Protein AF-A0A2N0X5T4-F1 (afdb_monomer_lite)

Sequence (143 aa):
MRRGLRRVFVAVLAVCVLGAALWAGLAVRYRYHNRPLESFREELHARGRARVSDHFDAEEFVFACPYTEASYIHKRYGWDVNYMAAQHEGGPTELIMRKGDSFDTYAIGRRKLNLCDGVEGKIYSADAVVIKEGETARIEEEG

Radius of gyration: 20.75 Å; chains: 1; bounding box: 40×75×34 Å

Foldseek 3Di:
DVPVVVVVVVVVVVVVVVVVVVVVVVVVVVCVQCVLLVVQLVCCVVPQKGFQVVRDPAFKKAKDEQLRDQVNCCVQPVQNDDDCQHVDPFGFIKMWGDDPNDIDIGRNDTQQEAAPPPGHSDMATSRWMWGHDRSYIDIHHDD

pLDDT: mean 81.78, std 10.49, range [49.94, 95.0]

Secondary structure (DSSP, 8-state):
-HHHHHHHHHHHHHHHHHHHHHHHHHHHHHHHHHHHHHHHHHHHHHHSEEESTTTS--SEEEEE-TT--HHHHHHHH---------SSTTPPEEEEEEETTEEEEEEEESSSSB--TTTTT--EETTSEEEEETTEEEEE---

Organism: NCBI:txid161890

Structure (mmCIF, N/CA/C/O backbone):
data_AF-A0A2N0X5T4-F1
#
_entry.id   AF-A0A2N0X5T4-F1
#
loop_
_atom_site.group_PDB
_atom_site.id
_atom_site.type_symbol
_atom_site.label_atom_id
_atom_site.label_alt_id
_atom_site.label_comp_id
_atom_site.label_asym_id
_atom_site.label_entity_id
_atom_site.label_seq_id
_atom_site.pdbx_PDB_ins_code
_atom_site.Cartn_x
_atom_site.Cartn_y
_atom_site.Cartn_z
_atom_site.occupancy
_atom_site.B_iso_or_equiv
_atom_site.auth_seq_id
_atom_site.auth_comp_id
_atom_site.auth_asym_id
_atom_site.auth_atom_id
_atom_site.pdbx_PDB_model_num
ATOM 1 N N . MET A 1 1 ? -20.223 55.120 -11.304 1.00 49.94 1 MET A N 1
ATOM 2 C CA . MET A 1 1 ? -19.073 54.206 -11.079 1.00 49.94 1 MET A CA 1
ATOM 3 C C . MET A 1 1 ? -19.181 53.271 -9.858 1.00 49.94 1 MET A C 1
ATOM 5 O O . MET A 1 1 ? -18.643 52.178 -9.931 1.00 49.94 1 MET A O 1
ATOM 9 N N . ARG A 1 2 ? -19.901 53.590 -8.763 1.00 58.34 2 ARG A N 1
ATOM 10 C CA . ARG A 1 2 ? -19.901 52.759 -7.525 1.00 58.34 2 ARG A CA 1
ATOM 11 C C . ARG A 1 2 ? -20.613 51.387 -7.594 1.00 58.34 2 ARG A C 1
ATOM 13 O O . ARG A 1 2 ? -20.316 50.513 -6.790 1.00 58.34 2 ARG A O 1
ATOM 20 N N . ARG A 1 3 ? -21.547 51.167 -8.531 1.00 59.16 3 ARG A N 1
ATOM 21 C CA . ARG A 1 3 ? -22.338 49.913 -8.610 1.00 59.16 3 ARG A CA 1
ATOM 22 C C . ARG A 1 3 ? -21.639 48.768 -9.364 1.00 59.16 3 ARG A C 1
ATOM 24 O O . ARG A 1 3 ? -21.921 47.612 -9.071 1.00 59.16 3 ARG A O 1
ATOM 31 N N . GLY A 1 4 ? -20.718 49.077 -10.284 1.00 62.59 4 GLY A N 1
ATOM 32 C CA . GLY A 1 4 ? -19.946 48.072 -11.031 1.00 62.59 4 GLY A CA 1
ATOM 33 C C . GLY A 1 4 ? -18.885 47.387 -10.167 1.00 62.59 4 GLY A C 1
ATOM 34 O O . GLY A 1 4 ? -18.819 46.163 -10.136 1.00 62.59 4 GLY A O 1
ATOM 35 N N . LEU A 1 5 ? -18.149 48.170 -9.365 1.00 69.81 5 LEU A N 1
ATOM 36 C CA . LEU A 1 5 ? -17.111 47.657 -8.460 1.00 69.81 5 LEU A CA 1
ATOM 37 C C . LEU A 1 5 ? -17.664 46.654 -7.435 1.00 69.81 5 LEU A C 1
ATOM 39 O O . LEU A 1 5 ? -17.034 45.643 -7.152 1.00 69.81 5 LEU A O 1
ATOM 43 N N . ARG A 1 6 ? -18.874 46.904 -6.914 1.00 75.06 6 ARG A N 1
ATOM 44 C CA . ARG A 1 6 ? -19.518 46.029 -5.923 1.00 75.06 6 ARG A CA 1
ATOM 45 C C . ARG A 1 6 ? -19.878 44.658 -6.503 1.00 75.06 6 ARG A C 1
ATOM 47 O O . ARG A 1 6 ? -19.743 43.665 -5.803 1.00 75.06 6 ARG A O 1
ATOM 54 N N . ARG A 1 7 ? -20.304 44.587 -7.770 1.00 77.81 7 ARG A N 1
ATOM 55 C CA . ARG A 1 7 ? -20.594 43.305 -8.439 1.00 77.81 7 ARG A CA 1
ATOM 56 C C . ARG A 1 7 ? -19.320 42.515 -8.722 1.00 77.81 7 ARG A C 1
ATOM 58 O O . ARG A 1 7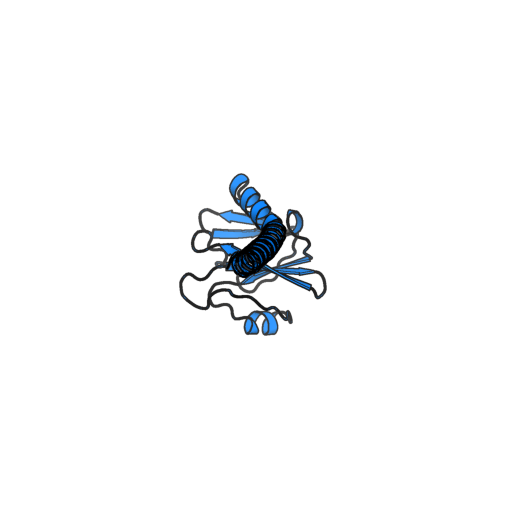 ? -19.306 41.315 -8.484 1.00 77.81 7 ARG A O 1
ATOM 65 N N . VAL A 1 8 ? -18.254 43.193 -9.153 1.00 81.12 8 VAL A N 1
ATOM 66 C CA . VAL A 1 8 ? -16.938 42.565 -9.356 1.00 81.12 8 VAL A CA 1
ATOM 67 C C . VAL A 1 8 ? -16.393 42.028 -8.034 1.00 81.12 8 VAL A C 1
ATOM 69 O O . VAL A 1 8 ? -15.975 40.880 -7.974 1.00 81.12 8 VAL A O 1
ATOM 72 N N . PHE A 1 9 ? -16.480 42.807 -6.954 1.00 83.06 9 PHE A N 1
ATOM 73 C CA . PHE A 1 9 ? -16.027 42.369 -5.634 1.00 83.06 9 PHE A CA 1
ATOM 74 C C . PHE A 1 9 ? -16.799 41.143 -5.127 1.00 83.06 9 PHE A C 1
ATOM 76 O O . PHE A 1 9 ? -16.191 40.195 -4.645 1.00 83.06 9 PHE A O 1
ATOM 83 N N . VAL A 1 10 ? -18.128 41.120 -5.287 1.00 85.56 10 VAL A N 1
ATOM 84 C CA . VAL A 1 10 ? -18.951 39.953 -4.923 1.00 85.56 10 VAL A CA 1
ATOM 85 C C . VAL A 1 10 ? -18.602 38.732 -5.777 1.00 85.56 10 VAL A C 1
ATOM 87 O O . VAL A 1 10 ? -18.505 37.636 -5.237 1.00 85.56 10 VAL A O 1
ATOM 90 N N . ALA A 1 11 ? -18.367 38.906 -7.080 1.00 84.88 11 ALA A N 1
ATOM 91 C CA . ALA A 1 11 ? -17.963 37.811 -7.960 1.00 84.88 11 ALA A CA 1
ATOM 92 C C . ALA A 1 11 ? -16.592 37.235 -7.566 1.00 84.88 11 ALA A C 1
ATOM 94 O O . ALA A 1 11 ? -16.446 36.019 -7.482 1.00 84.88 11 ALA A O 1
ATOM 95 N N . VAL A 1 12 ? -15.614 38.091 -7.252 1.00 87.19 12 VAL A N 1
ATOM 96 C CA . VAL A 1 12 ? -14.293 37.662 -6.762 1.00 87.19 12 VAL A CA 1
ATOM 97 C C . VAL A 1 12 ? -14.427 36.919 -5.435 1.00 87.19 12 VAL A C 1
ATOM 99 O O . VAL A 1 12 ? -13.876 35.832 -5.292 1.00 87.19 12 VAL A O 1
ATOM 102 N N . LEU A 1 13 ? -15.211 37.448 -4.490 1.00 88.81 13 LEU A N 1
ATOM 103 C CA . LEU A 1 13 ? -15.438 36.794 -3.202 1.00 88.81 13 LEU A CA 1
ATOM 104 C C . LEU A 1 13 ? -16.089 35.413 -3.379 1.00 88.81 13 LEU A C 1
ATOM 106 O O . LEU A 1 13 ? -15.659 34.448 -2.753 1.00 88.81 13 LEU A O 1
ATOM 110 N N . ALA A 1 14 ? -17.084 35.301 -4.264 1.00 87.75 14 ALA A N 1
ATOM 111 C CA . ALA A 1 14 ? -17.742 34.034 -4.572 1.00 87.75 14 ALA A CA 1
ATOM 112 C C . ALA A 1 14 ? -16.766 33.014 -5.180 1.00 87.75 14 ALA A C 1
ATOM 114 O O . ALA A 1 14 ? -16.757 31.860 -4.757 1.00 87.75 14 ALA A O 1
ATOM 115 N N . VAL A 1 15 ? -15.897 33.434 -6.107 1.00 89.69 15 VAL A N 1
ATOM 116 C CA . VAL A 1 15 ? -14.847 32.572 -6.676 1.00 89.69 15 VAL A CA 1
ATOM 117 C C . VAL A 1 15 ? -13.850 32.134 -5.603 1.00 89.69 15 VAL A C 1
ATOM 119 O O . VAL A 1 15 ? -13.494 30.960 -5.558 1.00 89.69 15 VAL A O 1
ATOM 122 N N . CYS A 1 16 ? -13.438 33.027 -4.701 1.00 89.31 16 CYS A N 1
ATOM 123 C CA . CYS A 1 16 ? -12.548 32.673 -3.595 1.00 89.31 16 CYS A CA 1
ATOM 124 C C . CYS A 1 16 ? -13.186 31.654 -2.640 1.00 89.31 16 CYS A C 1
ATOM 126 O O . CYS A 1 16 ? -12.515 30.705 -2.242 1.00 89.31 16 CYS A O 1
ATOM 128 N N . VAL A 1 17 ? -14.469 31.810 -2.299 1.00 88.75 17 VAL A N 1
ATOM 129 C CA . VAL A 1 17 ? -15.191 30.864 -1.430 1.00 88.75 17 VAL A CA 1
ATOM 130 C C . VAL A 1 17 ? -15.366 29.509 -2.115 1.00 88.75 17 VAL A C 1
ATOM 132 O O . VAL A 1 17 ? -15.097 28.482 -1.496 1.00 88.75 17 VAL A O 1
ATOM 135 N N . LEU A 1 18 ? -15.756 29.488 -3.393 1.00 88.50 18 LEU A N 1
ATOM 136 C CA . LEU A 1 18 ? -15.875 28.249 -4.170 1.00 88.50 18 LEU A CA 1
ATOM 137 C C . LEU A 1 18 ? -14.522 27.549 -4.321 1.00 88.50 18 LEU A C 1
ATOM 139 O O . LEU A 1 18 ? -14.436 26.337 -4.139 1.00 88.50 18 LEU A O 1
ATOM 143 N N . GLY A 1 19 ? -13.460 28.313 -4.584 1.00 87.88 19 GLY A N 1
ATOM 144 C CA . GLY A 1 19 ? -12.092 27.810 -4.617 1.00 87.88 19 GLY A CA 1
ATOM 145 C C . GLY A 1 19 ? -11.686 27.204 -3.276 1.00 87.88 19 GLY A C 1
ATOM 146 O O . GLY A 1 19 ? -11.248 26.060 -3.235 1.00 87.88 19 GLY A O 1
ATOM 147 N N . ALA A 1 20 ? -11.886 27.920 -2.167 1.00 84.69 20 ALA A N 1
ATOM 148 C CA . ALA A 1 20 ? -11.562 27.428 -0.829 1.00 84.69 20 ALA A CA 1
ATOM 149 C C . ALA A 1 20 ? -12.349 26.159 -0.460 1.00 84.69 20 ALA A C 1
ATOM 151 O O . ALA A 1 20 ? -11.773 25.234 0.106 1.00 84.69 20 ALA A O 1
ATOM 152 N N . ALA A 1 21 ? -13.633 26.079 -0.820 1.00 84.25 21 ALA A N 1
ATOM 153 C CA . ALA A 1 21 ? -14.453 24.887 -0.607 1.00 84.25 21 ALA A CA 1
ATOM 154 C C . ALA A 1 21 ? -13.954 23.686 -1.429 1.00 84.25 21 ALA A C 1
ATOM 156 O O . ALA A 1 21 ? -13.863 22.579 -0.900 1.00 84.25 21 ALA A O 1
ATOM 157 N N . LEU A 1 22 ? -13.568 23.906 -2.691 1.00 87.81 22 LEU A N 1
ATOM 158 C CA . LEU A 1 22 ? -12.935 22.892 -3.540 1.00 87.81 22 LEU A CA 1
ATOM 159 C C . LEU A 1 22 ? -11.621 22.392 -2.934 1.00 87.81 22 LEU A C 1
ATOM 161 O O . LEU A 1 22 ? -11.435 21.184 -2.802 1.00 87.81 22 LEU A O 1
ATOM 165 N N . TRP A 1 23 ? -10.741 23.302 -2.511 1.00 83.38 23 TRP A N 1
ATOM 166 C CA . TRP A 1 23 ? -9.474 22.960 -1.859 1.00 83.38 23 TRP A CA 1
ATOM 167 C C . TRP A 1 23 ? -9.682 22.207 -0.544 1.00 83.38 23 TRP A C 1
ATOM 169 O O . TRP A 1 23 ? -8.997 21.216 -0.300 1.00 83.38 23 TRP A O 1
ATOM 179 N N . ALA A 1 24 ? -10.644 22.626 0.280 1.00 78.19 24 ALA A N 1
ATOM 180 C CA . ALA A 1 24 ? -10.992 21.936 1.517 1.00 78.19 24 ALA A CA 1
ATOM 181 C C . ALA A 1 24 ? -11.520 20.522 1.240 1.00 78.19 24 ALA A C 1
ATOM 183 O O . ALA A 1 24 ? -11.077 19.571 1.881 1.00 78.19 24 ALA A O 1
ATOM 184 N N . GLY A 1 25 ? -12.398 20.358 0.247 1.00 77.56 25 GLY A N 1
ATOM 185 C CA . GLY A 1 25 ? -12.878 19.046 -0.186 1.00 77.56 25 GLY A CA 1
ATOM 186 C C . GLY A 1 25 ? -11.747 18.143 -0.683 1.00 77.56 25 GLY A C 1
ATOM 187 O O . GLY A 1 25 ? -11.678 16.973 -0.301 1.00 77.56 25 GLY A O 1
ATOM 188 N N . LEU A 1 26 ? -10.816 18.693 -1.469 1.00 73.81 26 LEU A N 1
ATOM 189 C CA . LEU A 1 26 ? -9.643 17.966 -1.956 1.00 73.81 26 LEU A CA 1
ATOM 190 C C . LEU A 1 26 ? -8.723 17.539 -0.804 1.00 73.81 26 LEU A C 1
ATOM 192 O O . LEU A 1 26 ? -8.298 16.388 -0.754 1.00 73.81 26 LEU A O 1
ATOM 196 N N . ALA A 1 27 ? -8.452 18.441 0.141 1.00 70.31 27 ALA A N 1
ATOM 197 C CA . ALA A 1 27 ? -7.600 18.181 1.298 1.00 70.31 27 ALA A CA 1
ATOM 198 C C . ALA A 1 27 ? -8.207 17.126 2.233 1.00 70.31 27 ALA A C 1
ATOM 200 O O . ALA A 1 27 ? -7.500 16.241 2.714 1.00 70.31 27 ALA A O 1
ATOM 201 N N . VAL A 1 28 ? -9.523 17.182 2.455 1.00 71.44 28 VAL A N 1
ATOM 202 C CA . VAL A 1 28 ? -10.258 16.175 3.228 1.00 71.44 28 VAL A CA 1
ATOM 203 C C . VAL A 1 28 ? -10.167 14.820 2.534 1.00 71.44 28 VAL A C 1
ATOM 205 O O . VAL A 1 28 ? -9.738 13.856 3.162 1.00 71.44 28 VAL A O 1
ATOM 208 N N . ARG A 1 29 ? -10.481 14.739 1.235 1.00 70.81 29 ARG A N 1
ATOM 209 C CA . ARG A 1 29 ? -10.381 13.485 0.473 1.00 70.81 29 ARG A CA 1
ATOM 210 C C . ARG A 1 29 ? -8.965 12.912 0.505 1.00 70.81 29 ARG A C 1
ATOM 212 O O . ARG A 1 29 ? -8.800 11.721 0.745 1.00 70.81 29 ARG A O 1
ATOM 219 N N . TYR A 1 30 ? -7.956 13.760 0.327 1.00 68.88 30 TYR A N 1
ATOM 220 C CA . TYR A 1 30 ? -6.553 13.361 0.380 1.00 68.88 30 TYR A CA 1
ATOM 221 C C . TYR A 1 30 ? -6.165 12.803 1.755 1.00 68.88 30 TYR A C 1
ATOM 223 O O . TYR A 1 30 ? -5.511 11.766 1.840 1.00 68.88 30 TYR A O 1
ATOM 231 N N . ARG A 1 31 ? -6.600 13.454 2.840 1.00 67.38 31 ARG A N 1
ATOM 232 C CA . ARG A 1 31 ? -6.313 13.008 4.208 1.00 67.38 31 ARG A CA 1
ATOM 233 C C . ARG A 1 31 ? -7.022 11.702 4.554 1.00 67.38 31 ARG A C 1
ATOM 235 O O . ARG A 1 31 ? -6.411 10.831 5.158 1.00 67.38 31 ARG A O 1
ATOM 242 N N . TYR A 1 32 ? -8.290 11.553 4.175 1.00 68.88 32 TYR A N 1
ATOM 243 C CA . TYR A 1 32 ? -9.035 10.318 4.429 1.00 68.88 32 TYR A CA 1
ATOM 244 C C . TYR A 1 32 ? -8.460 9.138 3.654 1.00 68.88 32 TYR A C 1
ATOM 246 O O . TYR A 1 32 ? -8.340 8.057 4.220 1.00 68.88 32 TYR A O 1
ATOM 254 N N . HIS A 1 33 ? -8.058 9.356 2.401 1.00 74.94 33 HIS A N 1
ATOM 255 C CA . HIS A 1 33 ? -7.487 8.289 1.594 1.00 74.94 33 HIS A CA 1
ATOM 256 C C . HIS A 1 33 ? -6.121 7.848 2.130 1.00 74.94 33 HIS A C 1
ATOM 258 O O . HIS A 1 33 ? -5.903 6.653 2.250 1.00 74.94 33 HIS A O 1
ATOM 264 N N . ASN A 1 34 ? -5.244 8.779 2.532 1.00 78.94 34 ASN A N 1
ATOM 265 C CA . ASN A 1 34 ? -3.871 8.463 2.951 1.00 78.94 34 ASN A CA 1
ATOM 266 C C . ASN A 1 34 ? -3.697 8.081 4.428 1.00 78.94 34 ASN A C 1
ATOM 268 O O . ASN A 1 34 ? -2.638 7.578 4.792 1.00 78.94 34 ASN A O 1
ATOM 272 N N . ARG A 1 35 ? -4.699 8.289 5.289 1.00 84.94 35 ARG A N 1
ATOM 273 C CA . ARG A 1 35 ? -4.596 7.963 6.722 1.00 84.94 35 ARG A CA 1
ATOM 274 C C . ARG A 1 35 ? -4.239 6.486 7.004 1.00 84.94 35 ARG A C 1
ATOM 276 O O . ARG A 1 35 ? -3.384 6.270 7.861 1.00 84.94 35 ARG A O 1
ATOM 283 N N . PRO A 1 36 ? -4.820 5.485 6.312 1.00 89.00 36 PRO A N 1
ATOM 284 C CA . PRO A 1 36 ? -4.380 4.089 6.399 1.00 89.00 36 PRO A CA 1
ATOM 285 C C . PRO A 1 36 ? -2.883 3.911 6.124 1.00 89.00 36 PRO A C 1
ATOM 287 O O . PRO A 1 36 ? -2.164 3.297 6.906 1.00 89.00 36 PRO A O 1
ATOM 290 N N . LEU A 1 37 ? -2.393 4.540 5.053 1.00 88.81 37 LEU A N 1
ATOM 291 C CA . LEU A 1 37 ? -0.992 4.484 4.651 1.00 88.81 37 LEU A CA 1
ATOM 292 C C . LEU A 1 37 ? -0.063 5.155 5.670 1.00 88.81 37 LEU A C 1
ATOM 294 O O . LEU A 1 37 ? 1.016 4.635 5.948 1.00 88.81 37 LEU A O 1
ATOM 298 N N . GLU A 1 38 ? -0.458 6.302 6.220 1.00 88.81 38 GLU A N 1
ATOM 299 C CA . GLU A 1 38 ? 0.284 6.967 7.296 1.00 88.81 38 GLU A CA 1
ATOM 300 C C . GLU A 1 38 ? 0.393 6.050 8.519 1.00 88.81 38 GLU A C 1
ATOM 302 O O . GLU A 1 38 ? 1.503 5.791 8.981 1.00 88.81 38 GLU A O 1
ATOM 307 N N . SER A 1 39 ? -0.729 5.475 8.964 1.00 91.69 39 SER A N 1
ATOM 308 C CA . SER A 1 39 ? -0.765 4.545 10.099 1.00 91.69 39 SER A CA 1
ATOM 309 C C . SER A 1 39 ? 0.101 3.305 9.869 1.00 91.69 39 SER A C 1
ATOM 311 O O . SER A 1 39 ? 0.850 2.918 10.763 1.00 91.69 39 SER A O 1
ATOM 313 N N . PHE A 1 40 ? 0.042 2.712 8.675 1.00 91.75 40 PHE A N 1
ATOM 314 C CA . PHE A 1 40 ? 0.872 1.567 8.301 1.00 91.75 40 PHE A CA 1
ATOM 315 C C . PHE A 1 40 ? 2.365 1.908 8.357 1.00 91.75 40 PHE A C 1
ATOM 317 O O . PHE A 1 40 ? 3.177 1.151 8.889 1.00 91.75 40 PHE A O 1
ATOM 324 N N . ARG A 1 41 ? 2.753 3.080 7.839 1.00 88.38 41 ARG A N 1
ATOM 325 C CA . ARG A 1 41 ? 4.153 3.532 7.843 1.00 88.38 41 ARG A CA 1
ATOM 326 C C . ARG A 1 41 ? 4.651 3.844 9.246 1.00 88.38 41 ARG A C 1
ATOM 328 O O . ARG A 1 41 ? 5.807 3.546 9.545 1.00 88.38 41 ARG A O 1
ATOM 335 N N . GLU A 1 42 ? 3.812 4.447 10.080 1.00 90.50 42 GLU A N 1
ATOM 336 C CA . GLU A 1 42 ? 4.118 4.709 11.485 1.00 90.50 42 GLU A CA 1
ATOM 337 C C . GLU A 1 42 ? 4.357 3.404 12.243 1.00 90.50 42 GLU A C 1
ATOM 339 O O . GLU A 1 42 ? 5.377 3.282 12.922 1.00 90.50 42 GLU A O 1
ATOM 344 N N . GLU A 1 43 ? 3.488 2.405 12.071 1.00 92.25 43 GLU A N 1
ATOM 345 C CA . GLU A 1 43 ? 3.652 1.096 12.704 1.00 92.25 43 GLU A CA 1
ATOM 346 C C . GLU A 1 43 ? 4.907 0.372 12.205 1.00 92.25 43 GLU A C 1
ATOM 348 O O . GLU A 1 43 ? 5.750 -0.032 13.014 1.00 92.25 43 GLU A O 1
ATOM 353 N N . LEU A 1 44 ? 5.105 0.302 10.886 1.00 88.88 44 LEU A N 1
ATOM 354 C CA . LEU A 1 44 ? 6.286 -0.321 10.288 1.00 88.88 44 LEU A CA 1
ATOM 355 C C . LEU A 1 44 ? 7.583 0.356 10.756 1.00 88.88 44 LEU A C 1
ATOM 357 O O . LEU A 1 44 ? 8.597 -0.309 10.961 1.00 88.88 44 LEU A O 1
ATOM 361 N N . HIS A 1 45 ? 7.569 1.676 10.954 1.00 86.62 45 HIS A N 1
ATOM 362 C CA . HIS A 1 45 ? 8.716 2.409 11.482 1.00 86.62 45 HIS A CA 1
ATOM 363 C C . HIS A 1 45 ? 8.922 2.180 12.986 1.00 86.62 45 HIS A C 1
ATOM 365 O O . HIS A 1 45 ? 10.062 2.026 13.423 1.00 86.62 45 HIS A O 1
ATOM 371 N N . ALA A 1 46 ? 7.852 2.180 13.781 1.00 90.31 46 ALA A N 1
ATOM 372 C CA . ALA A 1 46 ? 7.920 2.069 15.237 1.00 90.31 46 ALA A CA 1
ATOM 373 C C . ALA A 1 46 ? 8.256 0.650 15.712 1.00 90.31 46 ALA A C 1
ATOM 375 O O . ALA A 1 46 ? 9.001 0.483 16.675 1.00 90.31 46 ALA A O 1
ATOM 376 N N . ARG A 1 47 ? 7.702 -0.369 15.047 1.00 91.94 47 ARG A N 1
ATOM 377 C CA . ARG A 1 47 ? 7.825 -1.780 15.440 1.00 91.94 47 ARG A CA 1
ATOM 378 C C . ARG A 1 47 ? 8.739 -2.590 14.529 1.00 91.94 47 ARG A C 1
ATOM 380 O O . ARG A 1 47 ? 9.059 -3.726 14.859 1.00 91.94 47 ARG A O 1
ATOM 387 N N . GLY A 1 48 ? 9.128 -2.044 13.377 1.00 90.69 48 GLY A N 1
ATOM 388 C CA . GLY A 1 48 ? 9.845 -2.797 12.346 1.00 90.69 48 GLY A CA 1
ATOM 389 C C . GLY A 1 48 ? 8.974 -3.835 11.634 1.00 90.69 48 GLY A C 1
ATOM 390 O O . GLY A 1 48 ? 9.486 -4.588 10.816 1.00 90.69 48 GLY A O 1
ATOM 391 N N . ARG A 1 49 ? 7.672 -3.894 11.931 1.00 92.81 49 ARG A N 1
ATOM 392 C CA . ARG A 1 49 ? 6.708 -4.809 11.316 1.00 92.81 49 ARG A CA 1
ATOM 393 C C . ARG A 1 49 ? 5.315 -4.196 11.318 1.00 92.81 49 ARG A C 1
ATOM 395 O O . ARG A 1 49 ? 4.989 -3.485 12.264 1.00 92.81 49 ARG A O 1
ATOM 402 N N . ALA A 1 50 ? 4.524 -4.486 10.295 1.00 92.94 50 ALA A N 1
ATOM 403 C CA . ALA A 1 50 ? 3.128 -4.076 10.180 1.00 92.94 50 ALA A CA 1
ATOM 404 C C . ALA A 1 50 ? 2.355 -5.092 9.329 1.00 92.94 50 ALA A C 1
ATOM 406 O O . ALA A 1 50 ? 2.884 -5.596 8.336 1.00 92.94 50 ALA A O 1
ATOM 407 N N . ARG A 1 51 ? 1.112 -5.388 9.703 1.00 94.25 51 ARG A N 1
ATOM 408 C CA . ARG A 1 51 ? 0.199 -6.230 8.919 1.00 94.25 51 ARG A CA 1
ATOM 409 C C . ARG A 1 51 ? -0.706 -5.339 8.076 1.00 94.25 51 ARG A C 1
ATOM 411 O O . ARG A 1 51 ? -1.139 -4.297 8.553 1.00 94.25 51 ARG A O 1
ATOM 418 N N . VAL A 1 52 ? -0.997 -5.717 6.833 1.00 92.12 52 VAL A N 1
ATOM 419 C CA . VAL A 1 52 ? -1.809 -4.873 5.935 1.00 92.12 52 VAL A CA 1
ATOM 420 C C . VAL A 1 52 ? -3.259 -4.770 6.426 1.00 92.12 52 VAL A C 1
ATOM 422 O O . VAL A 1 52 ? -3.789 -3.660 6.491 1.00 92.12 52 VAL A O 1
ATOM 425 N N . SER A 1 53 ? -3.869 -5.876 6.858 1.00 94.06 53 SER A N 1
ATOM 426 C CA . SER A 1 53 ? -5.260 -5.909 7.341 1.00 94.06 53 SER A CA 1
ATOM 427 C C . SER A 1 53 ? -5.513 -5.089 8.616 1.00 94.06 53 SER A C 1
ATOM 429 O O . SER A 1 53 ? -6.647 -4.687 8.867 1.00 94.06 53 SER A O 1
ATOM 431 N N . ASP A 1 54 ? -4.472 -4.747 9.387 1.00 95.00 54 ASP A N 1
ATOM 432 C CA . ASP A 1 54 ? -4.605 -3.884 10.571 1.00 95.00 54 ASP A CA 1
ATOM 433 C C . ASP A 1 54 ? -4.841 -2.402 10.198 1.00 95.00 54 ASP A C 1
ATOM 435 O O . ASP A 1 54 ? -5.350 -1.621 11.008 1.00 95.00 54 ASP A O 1
ATOM 439 N N . HIS A 1 55 ? -4.489 -1.994 8.972 1.00 93.62 55 HIS A N 1
ATOM 440 C CA . HIS A 1 55 ? -4.592 -0.599 8.519 1.00 93.62 55 HIS A CA 1
ATOM 441 C C . HIS A 1 55 ? -5.525 -0.412 7.326 1.00 93.62 55 HIS A C 1
ATOM 443 O O . HIS A 1 55 ? -6.074 0.680 7.153 1.00 93.62 55 HIS A O 1
ATOM 449 N N . PHE A 1 56 ? -5.699 -1.446 6.509 1.00 91.88 56 PHE A N 1
ATOM 450 C CA . PHE A 1 56 ? -6.443 -1.388 5.262 1.00 91.88 56 PHE A CA 1
ATOM 451 C C . PHE A 1 56 ? -7.531 -2.460 5.224 1.00 91.88 56 PHE A C 1
ATOM 453 O O . PHE A 1 56 ? -7.338 -3.580 5.684 1.00 91.88 56 PHE A O 1
ATOM 460 N N . ASP A 1 57 ? -8.671 -2.120 4.627 1.00 91.94 57 ASP A N 1
ATOM 461 C CA . ASP A 1 57 ? -9.765 -3.062 4.399 1.00 91.94 57 ASP A CA 1
ATOM 462 C C . ASP A 1 57 ? -9.501 -3.865 3.115 1.00 91.94 57 ASP A C 1
ATOM 464 O O . ASP A 1 57 ? -9.987 -3.521 2.037 1.00 91.94 57 ASP A O 1
ATOM 468 N N . ALA A 1 58 ? -8.662 -4.894 3.228 1.00 92.81 58 ALA A N 1
ATOM 469 C CA . ALA A 1 58 ? -8.188 -5.710 2.115 1.00 92.81 58 ALA A CA 1
ATOM 470 C C . ALA A 1 58 ? -8.178 -7.201 2.476 1.00 92.81 58 ALA A C 1
ATOM 472 O O . ALA A 1 58 ? -8.023 -7.568 3.636 1.00 92.81 58 ALA A O 1
ATOM 473 N N . GLU A 1 59 ? -8.310 -8.050 1.463 1.00 94.75 59 GLU A N 1
ATOM 474 C CA . GLU A 1 59 ? -8.170 -9.509 1.550 1.00 94.75 59 GLU A CA 1
ATOM 475 C C . GLU A 1 59 ? -6.794 -9.949 1.041 1.00 94.75 59 GLU A C 1
ATOM 477 O O . GLU A 1 59 ? -6.150 -10.818 1.624 1.00 94.75 59 GLU A O 1
ATOM 482 N N . GLU A 1 60 ? -6.314 -9.309 -0.027 1.00 94.19 60 GLU A N 1
ATOM 483 C CA . GLU A 1 60 ? -5.045 -9.619 -0.681 1.00 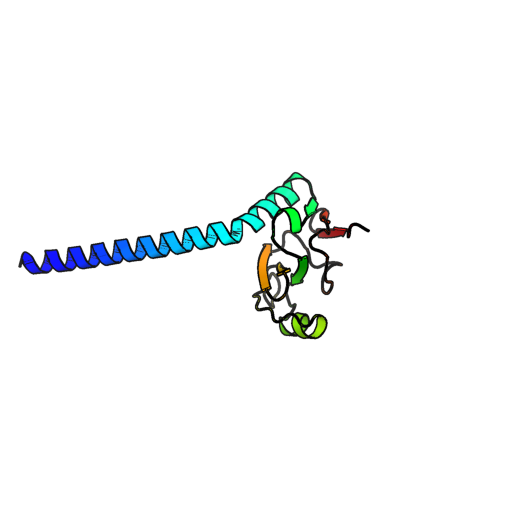94.19 60 GLU A CA 1
ATOM 484 C C . GLU A 1 60 ? -4.278 -8.330 -0.997 1.00 94.19 60 GLU A C 1
ATOM 486 O O . GLU A 1 60 ? -4.874 -7.265 -1.194 1.00 94.19 60 GLU A O 1
ATOM 491 N N . PHE A 1 61 ? -2.952 -8.418 -1.109 1.00 92.19 61 PHE A N 1
ATOM 492 C CA . PHE A 1 61 ? -2.132 -7.318 -1.607 1.00 92.19 61 PHE A CA 1
ATOM 493 C C . PHE A 1 61 ? -0.943 -7.775 -2.458 1.00 92.19 61 PHE A C 1
ATOM 495 O O . PHE A 1 61 ? -0.459 -8.904 -2.359 1.00 92.19 61 PHE A O 1
ATOM 502 N N . VAL A 1 62 ? -0.457 -6.856 -3.291 1.00 90.19 62 VAL A N 1
ATOM 503 C CA . VAL A 1 62 ? 0.730 -6.997 -4.141 1.00 90.19 62 VAL A CA 1
ATOM 504 C C . VAL A 1 62 ? 1.537 -5.701 -4.088 1.00 90.19 62 VAL A C 1
ATOM 506 O O . VAL A 1 62 ? 0.976 -4.606 -4.118 1.00 90.19 62 VAL A O 1
ATOM 509 N N . PHE A 1 63 ? 2.865 -5.811 -4.072 1.00 88.31 63 PHE A N 1
ATOM 510 C CA . PHE A 1 63 ? 3.743 -4.675 -4.345 1.00 88.31 63 PHE A CA 1
ATOM 511 C C . PHE A 1 63 ? 3.962 -4.524 -5.857 1.00 88.31 63 PHE A C 1
ATOM 513 O O . PHE A 1 63 ? 4.447 -5.443 -6.518 1.00 88.31 63 PHE A O 1
ATOM 520 N N . ALA A 1 64 ? 3.620 -3.358 -6.400 1.00 87.12 64 ALA A N 1
ATOM 521 C CA . ALA A 1 64 ? 3.991 -2.933 -7.742 1.00 87.12 64 ALA A CA 1
ATOM 522 C C . ALA A 1 64 ? 5.291 -2.128 -7.674 1.00 87.12 64 ALA A C 1
ATOM 524 O O . ALA A 1 64 ? 5.360 -1.039 -7.095 1.00 87.12 64 ALA A O 1
ATOM 525 N N . CYS A 1 65 ? 6.340 -2.699 -8.249 1.00 84.25 65 CYS A N 1
ATOM 526 C CA . CYS A 1 65 ? 7.681 -2.150 -8.232 1.00 84.25 65 CYS A CA 1
ATOM 527 C C . CYS A 1 65 ? 7.904 -1.144 -9.358 1.00 84.25 65 CYS A C 1
ATOM 529 O O . CYS A 1 65 ? 7.134 -1.103 -10.325 1.00 84.25 65 CYS A O 1
ATOM 531 N N . PRO A 1 66 ? 8.962 -0.314 -9.264 1.00 80.19 66 PRO A N 1
ATOM 532 C CA . PRO A 1 66 ? 9.431 0.431 -10.422 1.00 80.19 66 PRO A CA 1
ATOM 533 C C . PRO A 1 66 ? 9.569 -0.534 -11.603 1.00 80.19 66 PRO A C 1
ATOM 535 O O . PRO A 1 66 ? 10.081 -1.636 -11.428 1.00 80.19 66 PRO A O 1
ATOM 538 N N . TYR A 1 67 ? 9.092 -0.128 -12.779 1.00 77.62 67 TYR A N 1
ATOM 539 C CA . TYR A 1 67 ? 9.036 -0.943 -14.006 1.00 77.62 67 TYR A CA 1
ATOM 540 C C . TYR A 1 67 ? 7.999 -2.076 -14.065 1.00 77.62 67 TYR A C 1
ATOM 542 O O . TYR A 1 67 ? 7.825 -2.639 -15.146 1.00 77.62 67 TYR A O 1
ATOM 550 N N . THR A 1 68 ? 7.264 -2.396 -12.995 1.00 82.06 68 THR A N 1
ATOM 551 C CA . THR A 1 68 ? 6.135 -3.328 -13.122 1.00 82.06 68 THR A CA 1
ATOM 552 C C . THR A 1 68 ? 5.038 -2.650 -13.950 1.00 82.06 68 THR A C 1
ATOM 554 O O . THR A 1 68 ? 4.504 -1.614 -13.552 1.00 82.06 68 THR A O 1
ATOM 557 N N . GLU A 1 69 ? 4.663 -3.214 -15.098 1.00 82.25 69 GLU A N 1
ATOM 558 C CA . GLU A 1 69 ? 3.554 -2.704 -15.917 1.00 82.25 69 GLU A CA 1
ATOM 559 C C . GLU A 1 69 ? 2.190 -3.202 -15.419 1.00 82.25 69 GLU A C 1
ATOM 561 O O . GLU A 1 69 ? 2.058 -4.361 -15.030 1.00 82.25 69 GLU A O 1
ATOM 566 N N . ALA A 1 70 ? 1.135 -2.385 -15.518 1.00 82.19 70 ALA A N 1
ATOM 567 C CA . ALA A 1 70 ? -0.222 -2.825 -15.161 1.00 82.19 70 ALA A CA 1
ATOM 568 C C . ALA A 1 70 ? -0.668 -4.070 -15.951 1.00 82.19 70 ALA A C 1
ATOM 570 O O . ALA A 1 70 ? -1.310 -4.973 -15.411 1.00 82.19 70 ALA A O 1
ATOM 571 N N . SER A 1 71 ? -0.224 -4.167 -17.208 1.00 84.25 71 SER A N 1
ATOM 572 C CA . SER A 1 71 ? -0.407 -5.333 -18.077 1.00 84.25 71 SER A CA 1
ATOM 573 C C . SER A 1 71 ? 0.152 -6.624 -17.459 1.00 84.25 71 SER A C 1
ATOM 575 O O . SER A 1 71 ? -0.434 -7.694 -17.630 1.00 84.25 71 SER A O 1
ATOM 577 N N . TYR A 1 72 ? 1.257 -6.540 -16.711 1.00 85.19 72 TYR A N 1
ATOM 578 C CA . TYR A 1 72 ? 1.883 -7.674 -16.044 1.00 85.19 72 TYR A CA 1
ATOM 579 C C . TYR A 1 72 ? 1.021 -8.180 -14.886 1.00 85.19 72 TYR A C 1
ATOM 581 O O . TYR A 1 72 ? 0.786 -9.385 -14.790 1.00 85.19 72 TYR A O 1
ATOM 589 N N . ILE A 1 73 ? 0.500 -7.273 -14.053 1.00 83.94 73 ILE A N 1
ATOM 590 C CA . ILE A 1 73 ? -0.398 -7.612 -12.939 1.00 83.94 73 ILE A CA 1
ATOM 591 C C . ILE A 1 73 ? -1.682 -8.265 -13.464 1.00 83.94 73 ILE A C 1
ATOM 593 O O . ILE A 1 73 ? -2.056 -9.341 -12.994 1.00 83.94 73 ILE A O 1
ATOM 597 N N . HIS A 1 74 ? -2.295 -7.699 -14.507 1.00 86.88 74 HIS A N 1
ATOM 598 C CA . HIS A 1 74 ? -3.475 -8.296 -15.132 1.00 86.88 74 HIS A CA 1
ATOM 599 C C . HIS A 1 74 ? -3.178 -9.672 -15.740 1.00 86.88 74 HIS A C 1
ATOM 601 O O . HIS A 1 74 ? -3.881 -10.641 -15.467 1.00 86.88 74 HIS A O 1
ATOM 607 N N . LYS A 1 75 ? -2.099 -9.805 -16.522 1.00 86.44 75 LYS A N 1
ATOM 608 C CA . LYS A 1 75 ? -1.725 -11.083 -17.146 1.00 86.44 75 LYS A CA 1
ATOM 609 C C . LYS A 1 75 ? -1.440 -12.176 -16.114 1.00 86.44 75 LYS A C 1
ATOM 611 O O . LYS A 1 75 ? -1.700 -13.346 -16.383 1.00 86.44 75 LYS A O 1
ATOM 616 N N . ARG A 1 76 ? -0.857 -11.811 -14.970 1.00 85.25 76 ARG A N 1
ATOM 617 C CA . ARG A 1 76 ? -0.425 -12.763 -13.943 1.00 85.25 76 ARG A CA 1
ATOM 618 C C . ARG A 1 76 ? -1.543 -13.141 -12.973 1.00 85.25 76 ARG A C 1
ATOM 620 O O . ARG A 1 76 ? -1.580 -14.291 -12.550 1.00 85.25 76 ARG A O 1
ATOM 627 N N . TYR A 1 77 ? -2.436 -12.208 -12.643 1.00 82.81 77 TYR A N 1
ATOM 628 C CA . TYR A 1 77 ? -3.417 -12.385 -11.563 1.00 82.81 77 TYR A CA 1
ATOM 629 C C . TYR A 1 77 ? -4.870 -12.135 -11.964 1.00 82.81 77 TYR A C 1
ATOM 631 O O . TYR A 1 77 ? -5.772 -12.365 -11.165 1.00 82.81 77 TYR A O 1
ATOM 639 N N . GLY A 1 78 ? -5.120 -11.636 -13.174 1.00 86.88 78 GLY A N 1
ATOM 640 C CA . GLY A 1 78 ? -6.454 -11.240 -13.628 1.00 86.88 78 GLY A CA 1
ATOM 641 C C . GLY A 1 78 ? -6.983 -9.960 -12.976 1.00 86.88 78 GLY A C 1
ATOM 642 O O . GLY A 1 78 ? -8.148 -9.628 -13.162 1.00 86.88 78 GLY A O 1
ATOM 643 N N . TRP A 1 79 ? -6.157 -9.237 -12.215 1.00 88.38 79 TRP A N 1
ATOM 644 C CA . TRP A 1 79 ? -6.552 -7.991 -11.559 1.00 88.38 79 TRP A CA 1
ATOM 645 C C . TRP A 1 79 ? -6.507 -6.846 -12.570 1.00 88.38 79 TRP A C 1
ATOM 647 O O . TRP A 1 79 ? -5.456 -6.574 -13.152 1.00 88.38 79 TRP A O 1
ATOM 657 N N . ASP A 1 80 ? -7.642 -6.192 -12.804 1.00 86.50 80 ASP A N 1
ATOM 658 C CA . ASP A 1 80 ? -7.718 -5.003 -13.655 1.00 86.50 80 ASP A CA 1
ATOM 659 C C . ASP A 1 80 ? -7.457 -3.754 -12.809 1.00 86.50 80 ASP A C 1
ATOM 661 O O . ASP A 1 80 ? -8.359 -3.157 -12.221 1.00 86.50 80 ASP A O 1
ATOM 665 N N . VAL A 1 81 ? -6.173 -3.428 -12.667 1.00 81.56 81 VAL A N 1
ATOM 666 C CA . VAL A 1 81 ? -5.690 -2.362 -11.789 1.00 81.56 81 VAL A CA 1
ATOM 667 C C . VAL A 1 81 ? -5.078 -1.235 -12.600 1.00 81.56 81 VAL A C 1
ATOM 669 O O . VAL A 1 81 ? -4.343 -1.455 -13.562 1.00 81.56 81 VAL A O 1
ATOM 672 N N . ASN A 1 82 ? -5.332 -0.006 -12.162 1.00 78.19 82 ASN A N 1
ATOM 673 C CA . ASN A 1 82 ? -4.679 1.177 -12.699 1.00 78.19 82 ASN A CA 1
ATOM 674 C C . ASN A 1 82 ? -3.788 1.786 -11.616 1.00 78.19 82 ASN A C 1
ATOM 676 O O . ASN A 1 82 ? -4.263 2.143 -10.536 1.00 78.19 82 ASN A O 1
ATOM 680 N N . TYR A 1 83 ? -2.494 1.869 -11.895 1.00 77.31 83 TYR A N 1
ATOM 681 C CA . TYR A 1 83 ? -1.487 2.317 -10.944 1.00 77.31 83 TYR A CA 1
ATOM 682 C C . TYR A 1 83 ? -0.371 3.072 -11.684 1.00 77.31 83 TYR A C 1
ATOM 684 O O . TYR A 1 83 ? -0.241 2.968 -12.907 1.00 77.31 83 TYR A O 1
ATOM 692 N N . MET A 1 84 ? 0.393 3.894 -10.964 1.00 69.25 84 MET A N 1
ATOM 693 C CA . MET A 1 84 ? 1.332 4.865 -11.539 1.00 69.25 84 MET A CA 1
ATOM 694 C C . MET A 1 84 ? 2.799 4.595 -11.182 1.00 69.25 84 MET A C 1
ATOM 696 O O . MET A 1 84 ? 3.637 5.480 -11.392 1.00 69.25 84 MET A O 1
ATOM 700 N N . ALA A 1 85 ? 3.132 3.405 -10.665 1.00 68.25 85 ALA A N 1
ATOM 701 C CA . ALA A 1 85 ? 4.511 3.000 -10.391 1.00 68.25 85 ALA A CA 1
ATOM 702 C C . ALA A 1 85 ? 5.412 3.380 -11.576 1.00 68.25 85 ALA A C 1
ATOM 704 O O . ALA A 1 85 ? 5.175 2.997 -12.725 1.00 68.25 85 ALA A O 1
ATOM 705 N N . ALA A 1 86 ? 6.398 4.242 -11.315 1.00 62.31 86 ALA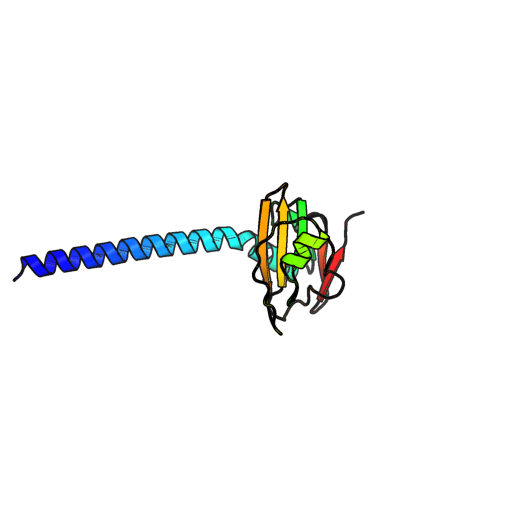 A N 1
ATOM 706 C CA . ALA A 1 86 ? 7.083 4.906 -12.411 1.00 62.31 86 ALA A CA 1
ATOM 707 C C . ALA A 1 86 ? 7.941 3.894 -13.176 1.00 62.31 86 ALA A C 1
ATOM 709 O O . ALA A 1 86 ? 8.727 3.148 -12.589 1.00 62.31 86 ALA A O 1
ATOM 710 N N . GLN A 1 87 ? 7.823 3.913 -14.502 1.00 68.50 87 GLN A N 1
ATOM 711 C CA . GLN A 1 87 ? 8.570 3.046 -15.417 1.00 68.50 87 GLN A CA 1
ATOM 712 C C . GLN A 1 87 ? 10.007 3.545 -15.670 1.00 68.50 87 GLN A C 1
ATOM 714 O O . GLN A 1 87 ? 10.533 3.431 -16.774 1.00 68.50 87 GLN A O 1
ATOM 719 N N . HIS A 1 88 ? 10.642 4.160 -14.673 1.00 66.81 88 HIS A N 1
ATOM 720 C CA . HIS A 1 88 ? 12.007 4.672 -14.765 1.00 66.81 88 HIS A CA 1
ATOM 721 C C . HIS A 1 88 ? 12.739 4.544 -13.426 1.00 66.81 88 HIS A C 1
ATOM 723 O O . HIS A 1 88 ? 12.130 4.391 -12.362 1.00 66.81 88 HIS A O 1
ATOM 729 N N . GLU A 1 89 ? 14.064 4.677 -13.469 1.00 59.62 89 GLU A N 1
ATOM 730 C CA . GLU A 1 89 ? 14.914 4.516 -12.293 1.00 59.62 89 GLU A CA 1
ATOM 731 C C . GLU A 1 89 ? 14.532 5.546 -11.219 1.00 59.62 89 GLU A C 1
ATOM 733 O O . GLU A 1 89 ? 14.516 6.755 -11.462 1.00 59.62 89 GLU A O 1
ATOM 738 N N . GLY A 1 90 ? 14.158 5.064 -10.028 1.00 65.31 90 GLY A N 1
ATOM 739 C CA . GLY A 1 90 ? 13.715 5.902 -8.908 1.00 65.31 90 GLY A CA 1
ATOM 740 C C . GLY A 1 90 ? 12.204 6.143 -8.778 1.00 65.31 90 GLY A C 1
ATOM 741 O O . GLY A 1 90 ? 11.817 6.992 -7.969 1.00 65.31 90 G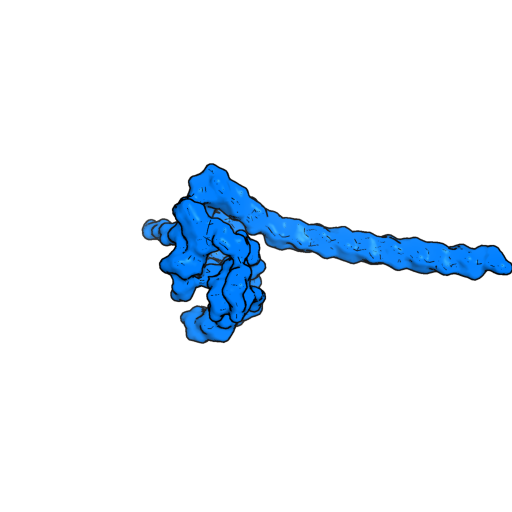LY A O 1
ATOM 742 N N . GLY A 1 91 ? 11.361 5.420 -9.525 1.00 73.62 91 GLY A N 1
ATOM 743 C CA . GLY A 1 91 ? 9.906 5.396 -9.325 1.00 73.62 91 GLY A CA 1
ATOM 744 C C . GLY A 1 91 ? 9.463 4.982 -7.915 1.00 73.62 91 GLY A C 1
ATOM 745 O O . GLY A 1 91 ? 10.254 4.393 -7.172 1.00 73.62 91 GLY A O 1
ATOM 746 N N . PRO A 1 92 ? 8.225 5.315 -7.497 1.00 79.50 92 PRO A N 1
ATOM 747 C CA . PRO A 1 92 ? 7.698 4.820 -6.237 1.00 79.50 92 PRO A CA 1
ATOM 748 C C . PRO A 1 92 ? 7.376 3.325 -6.325 1.00 79.50 92 PRO A C 1
ATOM 750 O O . PRO A 1 92 ? 6.965 2.846 -7.380 1.00 79.50 92 PRO A O 1
ATOM 753 N N . THR A 1 93 ? 7.504 2.621 -5.201 1.00 83.69 93 THR A N 1
ATOM 754 C CA . THR A 1 93 ? 6.818 1.337 -5.017 1.00 83.69 93 THR A CA 1
ATOM 755 C C . THR A 1 93 ? 5.388 1.620 -4.576 1.00 83.69 93 THR A C 1
ATOM 757 O O . THR A 1 93 ? 5.160 2.417 -3.653 1.00 83.69 93 THR A O 1
ATOM 760 N N . GLU A 1 94 ? 4.437 0.964 -5.224 1.00 87.44 94 GLU A N 1
ATOM 761 C CA . GLU A 1 94 ? 3.018 1.051 -4.905 1.00 87.44 94 GLU A CA 1
ATOM 762 C C . GLU A 1 94 ? 2.541 -0.255 -4.263 1.00 87.44 94 GLU A C 1
ATOM 764 O O . GLU A 1 94 ? 3.000 -1.339 -4.606 1.00 87.44 94 GLU A O 1
ATOM 769 N N . LEU A 1 95 ? 1.642 -0.148 -3.292 1.00 88.62 95 LEU A N 1
ATOM 770 C CA . LEU A 1 95 ? 0.909 -1.262 -2.705 1.00 88.62 95 LEU A CA 1
ATOM 771 C C . LEU A 1 95 ? -0.478 -1.275 -3.311 1.00 88.62 95 LEU A C 1
ATOM 773 O O . LEU A 1 95 ? -1.229 -0.314 -3.152 1.00 88.62 95 LEU A O 1
ATOM 777 N N . ILE A 1 96 ? -0.782 -2.361 -3.999 1.00 90.06 96 ILE A N 1
ATOM 778 C CA . ILE A 1 96 ? -2.080 -2.630 -4.592 1.00 90.06 96 ILE A CA 1
ATOM 779 C C . ILE A 1 96 ? -2.786 -3.599 -3.664 1.00 90.06 96 ILE A C 1
ATOM 781 O O . ILE A 1 96 ? -2.251 -4.660 -3.352 1.00 90.06 96 ILE A O 1
ATOM 785 N N . MET A 1 97 ? -3.979 -3.240 -3.231 1.00 92.50 97 MET A N 1
ATOM 786 C CA . MET A 1 97 ? -4.791 -4.027 -2.318 1.00 92.50 97 MET A CA 1
ATOM 787 C C . MET A 1 97 ? -6.087 -4.403 -3.005 1.00 92.50 97 MET A C 1
ATOM 789 O O . MET A 1 97 ? -6.616 -3.620 -3.796 1.00 92.50 97 MET A O 1
ATOM 793 N N . ARG A 1 98 ? -6.606 -5.582 -2.682 1.00 92.25 98 ARG A N 1
ATOM 794 C CA . ARG A 1 98 ? -7.835 -6.114 -3.253 1.00 92.25 98 ARG A CA 1
ATOM 795 C C . ARG A 1 98 ? -8.806 -6.527 -2.160 1.00 92.25 98 ARG A C 1
ATOM 797 O O . ARG A 1 98 ? -8.405 -7.146 -1.178 1.00 92.25 98 ARG A O 1
ATOM 804 N N . LYS A 1 99 ? -10.088 -6.245 -2.388 1.00 92.81 99 LYS A N 1
ATOM 805 C CA . LYS A 1 99 ? -11.219 -6.785 -1.627 1.00 92.81 99 LYS A CA 1
ATOM 806 C C . LYS A 1 99 ? -12.345 -7.154 -2.591 1.00 92.81 99 LYS A C 1
ATOM 808 O O . LYS A 1 99 ? -12.941 -6.264 -3.206 1.00 92.81 99 LYS A O 1
ATOM 813 N N . GLY A 1 100 ? -12.634 -8.445 -2.749 1.00 89.94 100 GLY A N 1
ATOM 814 C CA . GLY A 1 100 ? -13.530 -8.922 -3.805 1.00 89.94 100 GLY A CA 1
ATOM 815 C C . GLY A 1 100 ? -13.053 -8.463 -5.188 1.00 89.94 100 GLY A C 1
ATOM 816 O O . GLY A 1 100 ? -11.956 -8.809 -5.614 1.00 89.94 100 GLY A O 1
ATOM 817 N N . ASP A 1 101 ? -13.848 -7.643 -5.876 1.00 88.44 101 ASP A N 1
ATOM 818 C CA . ASP A 1 101 ? -13.494 -7.071 -7.189 1.00 88.44 101 ASP A CA 1
ATOM 819 C C . ASP A 1 101 ? -12.997 -5.613 -7.112 1.00 88.44 101 ASP A C 1
ATOM 821 O O . ASP A 1 101 ? -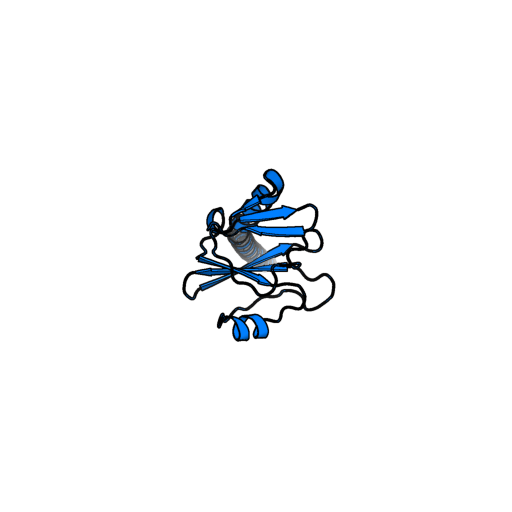12.737 -4.984 -8.137 1.00 88.44 101 ASP A O 1
ATOM 825 N N . SER A 1 102 ? -12.886 -5.052 -5.903 1.00 87.88 102 SER A N 1
ATOM 826 C CA . SER A 1 102 ? -12.411 -3.684 -5.677 1.00 87.88 102 SER A CA 1
ATOM 827 C C . SER A 1 102 ? -10.903 -3.651 -5.462 1.00 87.88 102 SER A C 1
ATOM 829 O O . SER A 1 102 ? -10.351 -4.528 -4.794 1.00 87.88 102 SER A O 1
ATOM 831 N N . PHE A 1 103 ? -10.261 -2.592 -5.962 1.00 88.25 103 PHE A N 1
ATOM 832 C CA . PHE A 1 103 ? -8.827 -2.361 -5.823 1.00 88.25 103 PHE A CA 1
ATOM 833 C C . PHE A 1 103 ? -8.533 -0.960 -5.292 1.00 88.25 103 PHE A C 1
ATOM 835 O O . PHE A 1 103 ? -9.143 0.011 -5.740 1.00 88.25 103 PHE A O 1
ATOM 842 N N . ASP A 1 104 ? -7.547 -0.859 -4.404 1.00 88.75 104 ASP A N 1
ATOM 843 C CA . ASP A 1 104 ? -6.987 0.404 -3.924 1.00 88.75 104 ASP A CA 1
ATOM 844 C C . ASP A 1 104 ? -5.461 0.404 -4.073 1.00 88.75 104 ASP A C 1
ATOM 846 O O . ASP A 1 104 ? -4.809 -0.624 -3.887 1.00 88.75 104 ASP A O 1
ATOM 850 N N . THR A 1 105 ? -4.883 1.569 -4.377 1.00 87.38 105 THR A N 1
ATOM 851 C CA . THR A 1 105 ? -3.448 1.712 -4.664 1.00 87.38 105 THR A CA 1
ATOM 852 C C . THR A 1 105 ? -2.817 2.803 -3.804 1.00 87.38 105 THR A C 1
ATOM 854 O O . THR A 1 105 ? -3.294 3.937 -3.765 1.00 87.38 105 THR A O 1
ATOM 857 N N . TYR A 1 106 ? -1.686 2.483 -3.174 1.00 85.12 106 TYR A N 1
ATOM 858 C CA . TYR A 1 106 ? -0.982 3.358 -2.240 1.00 85.12 106 TYR A CA 1
ATOM 859 C C . TYR A 1 106 ? 0.513 3.468 -2.536 1.00 85.12 106 TYR A C 1
ATOM 861 O O . TYR A 1 106 ? 1.235 2.478 -2.521 1.00 85.12 106 TYR A O 1
ATOM 869 N N . ALA A 1 107 ? 1.032 4.684 -2.712 1.00 84.50 107 ALA A N 1
ATOM 870 C CA . ALA A 1 107 ? 2.469 4.904 -2.896 1.00 84.50 107 ALA A CA 1
ATOM 871 C C . ALA A 1 107 ? 3.226 4.851 -1.552 1.00 84.50 107 ALA A C 1
ATOM 873 O O . ALA A 1 107 ? 3.269 5.832 -0.803 1.00 84.50 107 ALA A O 1
ATOM 874 N N . ILE A 1 108 ? 3.868 3.722 -1.240 1.00 77.38 108 ILE A N 1
ATOM 875 C CA . ILE A 1 108 ? 4.519 3.508 0.067 1.00 77.38 108 ILE A CA 1
ATOM 876 C C . ILE A 1 108 ? 5.882 4.188 0.175 1.00 77.38 108 ILE A C 1
ATOM 878 O O . ILE A 1 108 ? 6.286 4.593 1.270 1.00 77.38 108 ILE A O 1
ATOM 882 N N . GLY A 1 109 ? 6.598 4.406 -0.925 1.00 68.25 109 GLY A N 1
ATOM 883 C CA . GLY A 1 109 ? 7.891 5.069 -0.814 1.00 68.25 109 GLY A CA 1
ATOM 884 C C . GLY A 1 109 ? 8.608 5.344 -2.119 1.00 68.25 109 GLY A C 1
ATOM 885 O O . GLY A 1 109 ? 8.314 4.758 -3.151 1.00 68.25 109 GLY A O 1
ATOM 886 N N . ARG A 1 110 ? 9.594 6.244 -2.028 1.00 60.59 110 ARG A N 1
ATOM 887 C CA . ARG A 1 110 ? 10.655 6.459 -3.018 1.00 60.59 110 ARG A CA 1
ATOM 888 C C . ARG A 1 110 ? 11.984 6.094 -2.352 1.00 60.59 110 ARG A C 1
ATOM 890 O O . ARG A 1 110 ? 12.289 6.652 -1.297 1.00 60.59 110 ARG A O 1
ATOM 897 N N . ARG A 1 111 ? 12.756 5.183 -2.952 1.00 56.31 111 ARG A N 1
ATOM 898 C CA . ARG A 1 111 ? 14.153 4.797 -2.627 1.00 56.31 111 ARG A CA 1
ATOM 899 C C . ARG A 1 111 ? 14.508 4.290 -1.210 1.00 56.31 111 ARG A C 1
ATOM 901 O O . ARG A 1 111 ? 15.477 3.560 -1.109 1.00 56.31 111 ARG A O 1
ATOM 908 N N . LYS A 1 112 ? 13.802 4.653 -0.130 1.00 55.06 112 LYS A N 1
ATOM 909 C CA . LYS A 1 112 ? 14.220 4.347 1.264 1.00 55.06 112 LYS A CA 1
ATOM 910 C C . LYS A 1 112 ? 13.765 2.990 1.814 1.00 55.06 112 LYS A C 1
ATOM 912 O O . LYS A 1 112 ? 14.197 2.604 2.893 1.00 55.06 112 LYS A O 1
ATOM 917 N N . LEU A 1 113 ? 12.854 2.320 1.121 1.00 60.16 113 LEU A N 1
ATOM 918 C CA . LEU A 1 113 ? 12.399 0.980 1.461 1.00 60.16 113 LEU A CA 1
ATOM 919 C C . LEU A 1 113 ? 12.343 0.214 0.144 1.00 60.16 113 LEU A C 1
ATOM 921 O O . LEU A 1 113 ? 11.445 0.436 -0.668 1.00 60.16 113 LEU A O 1
ATOM 925 N N . ASN A 1 114 ? 13.366 -0.595 -0.110 1.00 65.38 114 ASN A N 1
ATOM 926 C CA . ASN A 1 114 ? 13.416 -1.509 -1.236 1.00 65.38 114 ASN A CA 1
ATOM 927 C C . ASN A 1 114 ? 12.484 -2.687 -0.933 1.00 65.38 114 ASN A C 1
ATOM 929 O O . ASN A 1 114 ? 12.888 -3.717 -0.400 1.00 65.38 114 ASN A O 1
ATOM 933 N N . LEU A 1 115 ? 11.210 -2.473 -1.243 1.00 68.81 115 LEU A N 1
ATOM 934 C CA . LEU A 1 115 ? 10.127 -3.448 -1.159 1.00 68.81 115 LEU A CA 1
ATOM 935 C C . LEU A 1 115 ? 10.009 -4.265 -2.449 1.00 68.81 115 LEU A C 1
ATOM 937 O O . LEU A 1 115 ? 8.924 -4.723 -2.770 1.00 68.81 115 LEU A O 1
ATOM 941 N N . CYS A 1 116 ? 11.072 -4.351 -3.246 1.00 74.31 116 CYS A N 1
ATOM 942 C CA . CYS A 1 116 ? 11.039 -5.028 -4.541 1.00 74.31 116 CYS A CA 1
ATOM 943 C C . CYS A 1 116 ? 11.876 -6.295 -4.565 1.00 74.31 116 CYS A C 1
ATOM 945 O O . CYS A 1 116 ? 11.604 -7.199 -5.351 1.00 74.31 116 CYS A O 1
ATOM 947 N N . ASP A 1 117 ? 12.849 -6.399 -3.666 1.00 70.94 117 ASP A N 1
ATOM 948 C CA . ASP A 1 117 ? 13.661 -7.596 -3.552 1.00 70.94 117 ASP A CA 1
ATOM 949 C C . ASP A 1 117 ? 12.868 -8.728 -2.873 1.00 70.94 117 ASP A C 1
ATOM 951 O O . ASP A 1 117 ? 12.340 -8.567 -1.774 1.00 70.94 117 ASP A O 1
ATOM 955 N N . GLY A 1 118 ? 12.726 -9.868 -3.552 1.00 68.19 118 GLY A N 1
ATOM 956 C CA . GLY A 1 118 ? 12.082 -11.082 -3.025 1.00 68.19 118 GLY A CA 1
ATOM 957 C C . GLY A 1 118 ? 10.543 -11.105 -2.968 1.00 68.19 118 GLY A C 1
ATOM 958 O O . GLY A 1 118 ? 9.971 -12.178 -2.724 1.00 68.19 118 GLY A O 1
ATOM 959 N N . VAL A 1 119 ? 9.874 -9.975 -3.226 1.00 73.88 119 VAL A N 1
ATOM 960 C CA . VAL A 1 119 ? 8.407 -9.834 -3.099 1.00 73.88 119 VAL A CA 1
ATOM 961 C C . VAL A 1 119 ? 7.686 -9.454 -4.396 1.00 73.88 119 VAL A C 1
ATOM 963 O O . VAL A 1 119 ? 6.465 -9.599 -4.481 1.00 73.88 119 VAL A O 1
ATOM 966 N N . GLU A 1 120 ? 8.411 -9.004 -5.426 1.00 69.19 120 GLU A N 1
ATOM 967 C CA . GLU A 1 120 ? 7.808 -8.685 -6.722 1.00 69.19 120 GLU A CA 1
ATOM 968 C C . GLU A 1 120 ? 7.141 -9.927 -7.331 1.00 69.19 120 GLU A C 1
ATOM 970 O O . GLU A 1 120 ? 7.704 -11.025 -7.375 1.00 69.19 120 GLU A O 1
ATOM 975 N N . GLY A 1 121 ? 5.921 -9.760 -7.841 1.00 67.12 121 GLY A N 1
ATOM 976 C CA . GLY A 1 121 ? 5.262 -10.837 -8.571 1.00 67.12 121 GLY A CA 1
ATOM 977 C C . GLY A 1 121 ? 4.719 -11.967 -7.684 1.00 67.12 121 GLY A C 1
ATOM 978 O O . GLY A 1 121 ? 4.513 -13.080 -8.192 1.00 67.12 121 GLY A O 1
ATOM 979 N N . LYS A 1 122 ? 4.402 -11.681 -6.415 1.00 84.00 122 LYS A N 1
ATOM 980 C CA . LYS A 1 122 ? 3.596 -12.553 -5.546 1.00 84.00 122 LYS A CA 1
ATOM 981 C C . LYS A 1 122 ? 2.364 -11.819 -5.004 1.00 84.00 122 LYS A C 1
ATOM 983 O O . LYS A 1 122 ? 2.412 -10.606 -4.816 1.00 84.00 122 LYS A O 1
ATOM 988 N N . ILE A 1 123 ? 1.284 -12.571 -4.786 1.00 88.44 123 ILE A N 1
ATOM 989 C CA . ILE A 1 123 ? 0.112 -12.134 -4.017 1.00 88.44 123 ILE A CA 1
ATOM 990 C C . ILE A 1 123 ? 0.312 -12.613 -2.588 1.00 88.44 123 ILE A C 1
ATOM 992 O O . ILE A 1 123 ? 0.723 -13.754 -2.384 1.00 88.44 123 ILE A O 1
ATOM 996 N N . TYR A 1 124 ? 0.002 -11.744 -1.637 1.00 91.56 124 TYR A N 1
ATOM 997 C CA . TYR A 1 124 ? 0.022 -12.047 -0.217 1.00 91.56 124 TYR A CA 1
ATOM 998 C C . TYR A 1 124 ? -1.374 -11.870 0.367 1.00 91.56 124 TYR A C 1
ATOM 1000 O O . TYR A 1 124 ? -2.094 -10.946 -0.021 1.00 91.56 124 TYR A O 1
ATOM 1008 N N . SER A 1 125 ? -1.733 -12.723 1.327 1.00 93.44 125 SER A N 1
ATOM 1009 C CA . SER A 1 125 ? -2.885 -12.464 2.197 1.00 93.44 125 SER A CA 1
ATOM 1010 C C . SER A 1 125 ? -2.685 -11.138 2.932 1.00 93.44 125 SER A C 1
ATOM 1012 O O . SER A 1 125 ? -1.577 -10.858 3.391 1.00 93.44 125 SER A O 1
ATOM 1014 N N . ALA A 1 126 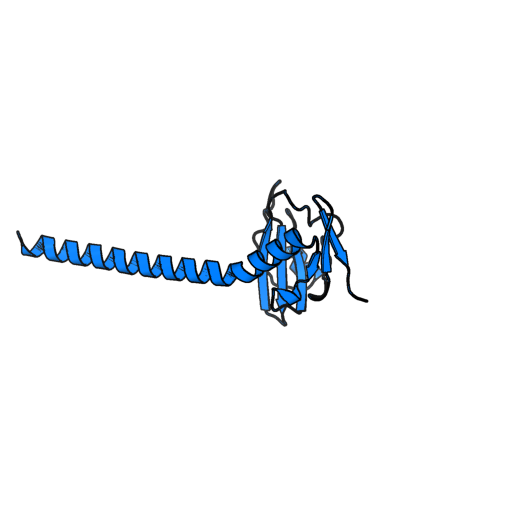? -3.737 -10.335 3.095 1.00 93.06 126 ALA A N 1
ATOM 1015 C CA . ALA A 1 126 ? -3.682 -9.102 3.883 1.00 93.06 126 ALA A CA 1
ATOM 1016 C C . ALA A 1 126 ? -3.275 -9.332 5.350 1.00 93.06 126 ALA A C 1
ATOM 1018 O O . ALA A 1 126 ? -2.761 -8.407 5.984 1.00 93.06 126 ALA A O 1
ATOM 1019 N N . ASP A 1 127 ? -3.415 -10.563 5.854 1.00 94.00 127 ASP A N 1
ATOM 1020 C CA . ASP A 1 127 ? -2.961 -10.957 7.190 1.00 94.00 127 ASP A CA 1
ATOM 1021 C C . ASP A 1 127 ? -1.450 -11.226 7.284 1.00 94.00 127 ASP A C 1
ATOM 1023 O O . ASP A 1 127 ? -0.904 -11.338 8.388 1.00 94.00 127 ASP A O 1
ATOM 1027 N N . ALA A 1 128 ? -0.752 -11.274 6.145 1.00 92.88 128 ALA A N 1
ATOM 1028 C CA . ALA A 1 128 ? 0.697 -11.377 6.108 1.00 92.88 128 ALA A CA 1
ATOM 1029 C C . ALA A 1 128 ? 1.359 -10.137 6.730 1.00 92.88 128 ALA A C 1
ATOM 1031 O O . ALA A 1 128 ? 0.901 -8.995 6.600 1.00 92.88 128 ALA A O 1
ATOM 1032 N N . VAL A 1 129 ? 2.483 -10.367 7.403 1.00 92.19 129 VAL A N 1
ATOM 1033 C CA . VAL A 1 129 ? 3.225 -9.333 8.121 1.00 92.19 129 VAL A CA 1
ATOM 1034 C C . VAL A 1 129 ? 4.377 -8.844 7.255 1.00 92.19 129 VAL A C 1
ATOM 1036 O O . VAL A 1 129 ? 5.285 -9.599 6.908 1.00 92.19 129 VAL A O 1
ATOM 1039 N N . VAL A 1 130 ? 4.372 -7.550 6.944 1.00 90.31 130 VAL A N 1
ATOM 1040 C CA . VAL A 1 130 ? 5.493 -6.859 6.305 1.00 90.31 130 VAL A CA 1
ATOM 1041 C C . VAL A 1 130 ? 6.510 -6.509 7.384 1.00 90.31 130 VAL A C 1
ATOM 1043 O O . VAL A 1 130 ? 6.186 -5.809 8.341 1.00 90.31 130 VAL A O 1
ATOM 1046 N N . ILE A 1 131 ? 7.745 -6.975 7.234 1.00 90.50 131 ILE A N 1
ATOM 1047 C CA . ILE A 1 131 ? 8.837 -6.796 8.196 1.00 90.50 131 ILE A CA 1
ATOM 1048 C C . ILE A 1 131 ? 9.940 -5.977 7.542 1.00 90.50 131 ILE A C 1
ATOM 1050 O O . ILE A 1 131 ? 10.486 -6.367 6.513 1.00 90.50 131 ILE A O 1
ATOM 1054 N N . LYS A 1 132 ? 10.289 -4.848 8.155 1.00 86.69 132 LYS A N 1
ATOM 1055 C CA . LYS A 1 132 ? 11.371 -3.968 7.718 1.00 86.69 132 LYS A CA 1
ATOM 1056 C C . LYS A 1 132 ? 12.723 -4.531 8.159 1.00 86.69 132 LYS A C 1
ATOM 1058 O O . LYS A 1 132 ? 12.968 -4.693 9.353 1.00 86.69 132 LYS A O 1
ATOM 1063 N N . GLU A 1 133 ? 13.636 -4.708 7.212 1.00 84.50 133 GLU A N 1
ATOM 1064 C CA . GLU A 1 133 ? 15.007 -5.165 7.452 1.00 84.50 133 GLU A CA 1
ATOM 1065 C C . GLU A 1 133 ? 16.008 -4.137 6.921 1.00 84.50 133 GLU A C 1
ATOM 1067 O O . GLU A 1 133 ? 16.402 -4.136 5.759 1.00 84.50 133 GLU A O 1
ATOM 1072 N N . GLY A 1 134 ? 16.405 -3.193 7.777 1.00 80.06 134 GLY A N 1
ATOM 1073 C CA . GLY A 1 134 ? 17.261 -2.083 7.356 1.00 80.06 134 GLY A CA 1
ATOM 1074 C C . GLY A 1 134 ? 16.579 -1.224 6.284 1.00 80.06 134 GLY A C 1
ATOM 1075 O O . GLY A 1 134 ? 15.644 -0.480 6.596 1.00 80.06 134 GLY A O 1
ATOM 1076 N N . GLU A 1 135 ? 17.068 -1.319 5.045 1.00 75.88 135 GLU A N 1
ATOM 1077 C CA . GLU A 1 135 ? 16.526 -0.624 3.868 1.00 75.88 135 GLU A CA 1
ATOM 1078 C C . GLU A 1 135 ? 15.627 -1.508 2.988 1.00 75.88 135 GLU A C 1
ATOM 1080 O O . GLU A 1 135 ? 15.086 -1.011 2.003 1.00 75.88 135 GLU A O 1
ATOM 1085 N N . THR A 1 136 ? 15.432 -2.786 3.317 1.00 76.69 136 THR A N 1
ATOM 1086 C CA . THR A 1 136 ? 14.536 -3.703 2.594 1.00 76.69 136 THR A CA 1
ATOM 1087 C C . THR A 1 136 ? 13.292 -4.025 3.427 1.00 76.69 136 THR A C 1
ATOM 1089 O O . THR A 1 136 ? 13.156 -3.594 4.580 1.00 76.69 136 THR A O 1
ATOM 1092 N N . ALA A 1 137 ? 12.354 -4.774 2.849 1.00 80.19 137 ALA A N 1
ATOM 1093 C CA . ALA A 1 137 ? 11.403 -5.534 3.649 1.00 80.19 137 ALA A CA 1
ATOM 1094 C C . ALA A 1 137 ? 11.261 -6.957 3.130 1.00 80.19 137 ALA A C 1
ATOM 1096 O O . ALA A 1 137 ? 11.477 -7.234 1.952 1.00 80.19 137 ALA A O 1
ATOM 1097 N N . ARG A 1 138 ? 10.824 -7.831 4.027 1.00 86.56 138 ARG A N 1
ATOM 1098 C CA . ARG A 1 138 ? 10.363 -9.182 3.726 1.00 86.56 138 ARG A CA 1
ATOM 1099 C C . ARG A 1 138 ? 8.934 -9.354 4.220 1.00 86.56 138 ARG A C 1
ATOM 1101 O O . ARG A 1 138 ? 8.456 -8.559 5.026 1.00 86.56 138 ARG A O 1
ATOM 1108 N N . ILE A 1 139 ? 8.259 -10.390 3.743 1.00 89.25 139 ILE A N 1
ATOM 1109 C CA . ILE A 1 139 ? 6.870 -10.676 4.103 1.00 89.25 139 ILE A CA 1
ATOM 1110 C C . ILE A 1 139 ? 6.814 -12.082 4.689 1.00 89.25 139 ILE A C 1
ATOM 1112 O O . ILE A 1 139 ? 7.339 -13.020 4.087 1.00 89.25 139 ILE A O 1
ATOM 1116 N N . GLU A 1 140 ? 6.222 -12.206 5.872 1.00 90.88 140 GLU A N 1
ATOM 1117 C CA . GLU A 1 140 ? 5.900 -13.483 6.508 1.00 90.88 140 GLU A CA 1
ATOM 1118 C C . GLU A 1 140 ? 4.399 -13.732 6.387 1.00 90.88 140 GLU A C 1
ATOM 1120 O O . GLU A 1 140 ? 3.593 -12.922 6.843 1.00 90.88 140 GLU A O 1
ATOM 1125 N N . GLU A 1 141 ? 4.025 -14.852 5.780 1.00 83.50 141 GLU A N 1
ATOM 1126 C CA . GLU A 1 141 ? 2.646 -15.332 5.783 1.00 83.50 141 GLU A CA 1
ATOM 1127 C C . GLU A 1 141 ? 2.428 -16.122 7.081 1.00 83.50 141 GLU A C 1
ATOM 1129 O O . GLU A 1 141 ? 3.225 -17.007 7.404 1.00 83.50 141 GLU A O 1
ATOM 1134 N N . GLU A 1 142 ? 1.400 -15.773 7.865 1.00 67.50 142 GLU A N 1
ATOM 1135 C CA . GLU A 1 142 ? 0.992 -16.613 8.997 1.00 67.50 142 GLU A CA 1
ATOM 1136 C C . GLU A 1 142 ? 0.470 -17.941 8.425 1.00 67.50 142 GLU A C 1
ATOM 1138 O O . GLU A 1 142 ? -0.466 -17.949 7.625 1.00 67.50 142 GLU A O 1
ATOM 1143 N N . GLY A 1 143 ? 1.166 -19.036 8.750 1.00 55.31 143 GLY A N 1
ATOM 1144 C CA . GLY A 1 143 ? 0.851 -20.390 8.282 1.00 55.31 143 GLY A CA 1
ATOM 1145 C C . GLY A 1 143 ? -0.302 -21.052 9.020 1.00 55.31 143 GLY A C 1
ATOM 1146 O O . GLY A 1 143 ? -0.591 -20.647 10.168 1.00 55.31 143 GLY A O 1
#